Protein AF-A0A7Y4WU02-F1 (afdb_monomer_lite)

Radius of gyration: 17.89 Å; chains: 1; bounding box: 68×34×38 Å

Foldseek 3Di:
DDDDDPDPPPPPPDDLVVLQVCLVVFAWDKAWDDLVQWDQDPVLKTKHAQQDPCLQQQCQRNVADAQQKDKLNGGAGEDPDPVPADASYWYRDRRMIIHAHNVSDRPNPPPIIIIGTGGPVSSVRSVCRPPPVVVVVD

Secondary structure (DSSP, 8-state):
-PPPPPP--------HHHHHHHHHHSPPEEEEE-GGGEEE-TTS-EEEE-SSHHHHHHHHHH---TT-EEETTEEPEEPSSGGG--TTEEEEETTEEEE--TT---TTTS---EEEEE-HHHHHHHHHTTTSTTTTT-

Sequence (138 aa):
MNPPSPALVGAVHVDEDWLRAVAAATSLVPMRILPGRLQRAPDGAQDLFFASDTGRIVSYLFRPPDGAVLEDGRPLTRAFHIDEVHAGCYMVCRDQVRFRPSDDSDPRDSGREYVVLVPPCVRDAEAHSIADIRRLQL

Structure (mmCIF, N/CA/C/O backbone):
data_AF-A0A7Y4WU02-F1
#
_entry.id   AF-A0A7Y4WU02-F1
#
loop_
_atom_site.group_PDB
_atom_site.id
_atom_site.type_symbol
_atom_site.label_atom_id
_atom_site.label_alt_id
_atom_site.label_comp_id
_atom_site.label_asym_id
_atom_site.label_entity_id
_atom_site.label_seq_id
_atom_site.pdbx_PDB_ins_code
_atom_site.Cartn_x
_atom_site.Cartn_y
_atom_site.Cartn_z
_atom_site.occupancy
_atom_site.B_iso_or_equiv
_atom_site.auth_seq_id
_atom_site.auth_comp_id
_atom_site.auth_asym_id
_atom_site.auth_atom_id
_atom_site.pdbx_PDB_model_num
ATOM 1 N N . MET A 1 1 ? 50.800 22.113 2.857 1.00 55.25 1 MET A N 1
ATOM 2 C CA . MET A 1 1 ? 49.970 20.996 3.353 1.00 55.25 1 MET A CA 1
ATOM 3 C C . MET A 1 1 ? 48.642 21.105 2.614 1.00 55.25 1 MET A C 1
ATOM 5 O O . MET A 1 1 ? 47.914 22.049 2.878 1.00 55.25 1 MET A O 1
ATOM 9 N N . ASN A 1 2 ? 48.410 20.283 1.585 1.00 48.16 2 ASN A N 1
ATOM 10 C CA . ASN A 1 2 ? 47.160 20.320 0.812 1.00 48.16 2 ASN A CA 1
ATOM 11 C C . ASN A 1 2 ? 46.085 19.510 1.551 1.00 48.16 2 ASN A C 1
ATOM 13 O O . ASN A 1 2 ? 46.417 18.432 2.051 1.00 48.16 2 ASN A O 1
ATOM 17 N N . PRO A 1 3 ? 44.830 19.986 1.636 1.00 54.50 3 PRO A N 1
ATOM 18 C CA . PRO A 1 3 ? 43.750 19.193 2.206 1.00 54.50 3 PRO A CA 1
ATOM 19 C C . PRO A 1 3 ? 43.451 17.971 1.315 1.00 54.50 3 PRO A C 1
ATOM 21 O O . PRO A 1 3 ? 43.595 18.059 0.090 1.00 54.50 3 PRO A O 1
ATOM 24 N N . PRO A 1 4 ? 43.045 16.827 1.896 1.00 54.72 4 PRO A N 1
ATOM 25 C CA . PRO A 1 4 ? 42.622 15.669 1.120 1.00 54.72 4 PRO A CA 1
ATOM 26 C C . PRO A 1 4 ? 41.357 16.006 0.319 1.00 54.72 4 PRO A C 1
ATOM 28 O O . PRO A 1 4 ? 40.411 16.594 0.845 1.00 54.72 4 PRO A O 1
ATOM 31 N N . SER A 1 5 ? 41.355 15.636 -0.964 1.00 59.38 5 SER A N 1
ATOM 32 C CA . SER A 1 5 ? 40.168 15.720 -1.822 1.00 59.38 5 SER A CA 1
ATOM 33 C C . SER A 1 5 ? 39.040 14.854 -1.247 1.00 59.38 5 SER A C 1
ATOM 35 O O . SER A 1 5 ? 39.318 13.731 -0.815 1.00 59.38 5 SER A O 1
ATOM 37 N N . PRO A 1 6 ? 37.781 15.328 -1.243 1.00 54.47 6 PRO A N 1
ATOM 38 C CA . PRO A 1 6 ? 36.652 14.509 -0.828 1.00 54.47 6 PRO A CA 1
ATOM 39 C C . PRO A 1 6 ? 36.539 13.312 -1.775 1.00 54.47 6 PRO A C 1
ATOM 41 O O . PRO A 1 6 ? 36.493 13.473 -2.996 1.00 54.47 6 PRO A O 1
ATOM 44 N N . ALA A 1 7 ? 36.549 12.109 -1.203 1.00 52.94 7 ALA A N 1
ATOM 45 C CA . ALA A 1 7 ? 36.356 10.873 -1.941 1.00 52.94 7 ALA A CA 1
ATOM 46 C C . ALA A 1 7 ? 35.063 10.965 -2.765 1.00 52.94 7 ALA A C 1
ATOM 48 O O . ALA A 1 7 ? 34.012 11.333 -2.236 1.00 52.94 7 ALA A O 1
ATOM 49 N N . LEU A 1 8 ? 35.158 10.638 -4.057 1.00 49.06 8 LEU A N 1
ATOM 50 C CA . LEU A 1 8 ? 34.001 10.442 -4.922 1.00 49.06 8 LEU A CA 1
ATOM 51 C C . LEU A 1 8 ? 33.059 9.446 -4.236 1.00 49.06 8 LEU A C 1
ATOM 53 O O . LEU A 1 8 ? 33.382 8.264 -4.112 1.00 49.06 8 LEU A O 1
ATOM 57 N N . VAL A 1 9 ? 31.885 9.915 -3.821 1.00 49.25 9 VAL A N 1
ATOM 58 C CA . VAL A 1 9 ? 30.742 9.041 -3.571 1.00 49.25 9 VAL A CA 1
ATOM 59 C C . VAL A 1 9 ? 30.385 8.451 -4.931 1.00 49.25 9 VAL A C 1
ATOM 61 O O . VAL A 1 9 ? 29.784 9.120 -5.770 1.00 49.25 9 VAL A O 1
ATOM 64 N N . GLY A 1 10 ? 30.865 7.236 -5.198 1.00 47.47 10 GLY A N 1
ATOM 65 C CA . GLY A 1 10 ? 30.549 6.516 -6.423 1.00 47.47 10 GLY A CA 1
ATOM 66 C C . GLY A 1 10 ? 29.039 6.357 -6.520 1.00 47.47 10 GLY A C 1
ATOM 67 O O . GLY A 1 10 ? 28.419 5.802 -5.614 1.00 47.47 10 GLY A O 1
ATOM 68 N N . ALA A 1 11 ? 28.443 6.876 -7.592 1.00 53.88 11 ALA A N 1
ATOM 69 C CA . ALA A 1 11 ? 27.043 6.635 -7.887 1.00 53.88 11 ALA A CA 1
ATOM 70 C C . ALA A 1 11 ? 26.847 5.119 -8.017 1.00 53.88 11 ALA A C 1
ATOM 72 O O . ALA A 1 11 ? 27.364 4.496 -8.945 1.00 53.88 11 ALA A O 1
ATOM 73 N N . VAL A 1 12 ? 26.149 4.518 -7.054 1.00 55.91 12 VAL A N 1
ATOM 74 C CA . VAL A 1 12 ? 25.741 3.119 -7.141 1.00 55.91 12 VAL A CA 1
ATOM 75 C C . VAL A 1 12 ? 24.697 3.055 -8.249 1.00 55.91 12 VAL A C 1
ATOM 77 O O . VAL A 1 12 ? 23.565 3.501 -8.074 1.00 55.91 12 VAL A O 1
ATOM 80 N N . HIS A 1 13 ? 25.102 2.563 -9.417 1.00 58.00 13 HIS A N 1
ATOM 81 C CA . HIS A 1 13 ? 24.171 2.259 -10.490 1.00 58.00 13 HIS A CA 1
ATOM 82 C C . HIS A 1 13 ? 23.413 0.999 -10.086 1.00 58.00 13 HIS A C 1
ATOM 84 O O . HIS A 1 13 ? 23.961 -0.102 -10.112 1.00 58.00 13 HIS A O 1
ATOM 90 N N . VAL A 1 14 ? 22.183 1.182 -9.619 1.00 64.06 14 VAL A N 1
ATOM 91 C CA . VAL A 1 14 ? 21.308 0.064 -9.294 1.00 64.06 14 VAL A CA 1
ATOM 92 C C . VAL A 1 14 ? 20.581 -0.333 -10.571 1.00 64.06 14 VAL A C 1
ATOM 94 O O . VAL A 1 14 ? 19.815 0.457 -11.117 1.00 64.06 14 VAL A O 1
ATOM 97 N N . ASP A 1 15 ? 20.853 -1.544 -11.042 1.00 76.00 15 ASP A N 1
ATOM 98 C CA . ASP A 1 15 ? 20.149 -2.149 -12.167 1.00 76.00 15 ASP A CA 1
ATOM 99 C C . ASP A 1 15 ? 18.676 -2.399 -11.787 1.00 76.00 15 ASP A C 1
ATOM 101 O O . ASP A 1 15 ? 18.378 -3.035 -10.767 1.00 76.00 15 ASP A O 1
ATOM 105 N N . GLU A 1 16 ? 17.747 -1.880 -12.594 1.00 69.56 16 GLU A N 1
ATOM 106 C CA . GLU A 1 16 ? 16.309 -2.065 -12.389 1.00 69.56 16 GLU A CA 1
ATOM 107 C C . GLU A 1 16 ? 15.895 -3.539 -12.467 1.00 69.56 16 GLU A C 1
ATOM 109 O O . GLU A 1 16 ? 14.983 -3.951 -11.747 1.00 69.56 16 GLU A O 1
ATOM 114 N N . ASP A 1 17 ? 16.557 -4.348 -13.296 1.00 73.62 17 ASP A N 1
ATOM 115 C CA . ASP A 1 17 ? 16.206 -5.759 -13.462 1.00 73.62 17 ASP A CA 1
ATOM 116 C C . ASP A 1 17 ? 16.591 -6.570 -12.224 1.00 73.62 17 ASP A C 1
ATOM 118 O O . ASP A 1 17 ? 15.824 -7.419 -11.757 1.00 73.62 17 ASP A O 1
ATOM 122 N N . TRP A 1 18 ? 17.733 -6.243 -11.615 1.00 74.12 18 TRP A N 1
ATOM 123 C CA . TRP A 1 18 ? 18.118 -6.808 -10.327 1.00 74.12 18 TRP A CA 1
ATOM 124 C C . TRP A 1 18 ? 17.123 -6.418 -9.228 1.00 74.12 18 TRP A C 1
ATOM 126 O O . TRP A 1 18 ? 16.682 -7.282 -8.470 1.00 74.12 18 TRP A O 1
ATOM 136 N N . LEU A 1 19 ? 16.696 -5.151 -9.172 1.00 68.00 19 LEU A N 1
ATOM 137 C CA . LEU A 1 19 ? 15.685 -4.709 -8.205 1.00 68.00 19 LEU A CA 1
ATOM 138 C C . LEU A 1 19 ? 14.354 -5.435 -8.381 1.00 68.00 19 LEU A C 1
ATOM 140 O O . LEU A 1 19 ? 13.749 -5.832 -7.388 1.00 68.00 19 LEU A O 1
ATOM 144 N N . ARG A 1 20 ? 13.910 -5.655 -9.622 1.00 68.31 20 ARG A N 1
ATOM 145 C CA . ARG A 1 20 ? 12.697 -6.435 -9.902 1.00 68.31 20 ARG A CA 1
ATOM 146 C C . ARG A 1 20 ? 12.843 -7.887 -9.461 1.00 68.31 20 ARG A C 1
ATOM 148 O O . ARG A 1 20 ? 11.906 -8.431 -8.884 1.00 68.31 20 ARG A O 1
ATOM 155 N N . ALA A 1 21 ? 14.003 -8.506 -9.681 1.00 74.62 21 ALA A N 1
ATOM 156 C CA . ALA A 1 21 ? 14.268 -9.870 -9.228 1.00 74.62 21 ALA A CA 1
ATOM 157 C C . ALA A 1 21 ? 14.257 -9.974 -7.694 1.00 74.62 21 ALA A C 1
ATOM 159 O O . ALA A 1 21 ? 13.635 -10.879 -7.137 1.00 74.62 21 ALA A O 1
ATOM 160 N N . VAL A 1 22 ? 14.877 -9.013 -7.002 1.00 73.19 22 VAL A N 1
ATOM 161 C CA . VAL A 1 22 ? 14.825 -8.915 -5.537 1.00 73.19 22 VAL A CA 1
ATOM 162 C C . VAL A 1 22 ? 13.389 -8.681 -5.071 1.00 73.19 22 VAL A C 1
ATOM 164 O O . VAL A 1 22 ? 12.949 -9.328 -4.122 1.00 73.19 22 VAL A O 1
ATOM 167 N N . ALA A 1 23 ? 12.630 -7.821 -5.752 1.00 70.75 23 ALA A N 1
ATOM 168 C CA . ALA A 1 23 ? 11.230 -7.561 -5.437 1.00 70.75 23 ALA A CA 1
ATOM 169 C C . ALA A 1 23 ? 10.350 -8.800 -5.578 1.00 70.75 23 ALA A C 1
ATOM 171 O O . ALA A 1 23 ? 9.567 -9.090 -4.677 1.00 70.75 23 ALA A O 1
ATOM 172 N N . ALA A 1 24 ? 10.542 -9.572 -6.644 1.00 75.62 24 ALA A N 1
ATOM 173 C CA . ALA A 1 24 ? 9.844 -10.832 -6.857 1.00 75.62 24 ALA A CA 1
ATOM 174 C C . ALA A 1 24 ? 10.225 -11.909 -5.824 1.00 75.62 24 ALA A C 1
ATOM 176 O O . ALA A 1 24 ? 9.391 -12.735 -5.463 1.00 75.62 24 ALA A O 1
ATOM 177 N N . ALA A 1 25 ? 11.469 -11.905 -5.336 1.00 81.44 25 ALA A N 1
ATOM 178 C CA . ALA A 1 25 ? 11.955 -12.865 -4.343 1.00 81.44 25 ALA A CA 1
ATOM 179 C C . ALA A 1 25 ? 11.648 -12.460 -2.889 1.00 81.44 25 ALA A C 1
ATOM 181 O O . ALA A 1 25 ? 11.749 -13.281 -1.975 1.00 81.44 25 ALA A O 1
ATOM 182 N N . THR A 1 26 ? 11.298 -11.196 -2.650 1.00 84.00 26 THR A N 1
ATOM 183 C CA . THR A 1 26 ? 11.057 -10.683 -1.302 1.00 84.00 26 THR A CA 1
ATOM 184 C C . THR A 1 26 ? 9.673 -11.095 -0.824 1.00 84.00 26 THR A C 1
ATOM 186 O O . THR A 1 26 ? 8.658 -10.742 -1.417 1.00 84.00 26 THR A O 1
ATOM 189 N N . SER A 1 27 ? 9.621 -11.803 0.306 1.00 89.00 27 SER A N 1
ATOM 190 C CA . SER A 1 27 ? 8.353 -12.077 0.982 1.00 89.00 27 SER A CA 1
ATOM 191 C C . SER A 1 27 ? 7.726 -10.770 1.454 1.00 89.00 27 SER A C 1
ATOM 193 O O . SER A 1 27 ? 8.337 -10.033 2.228 1.00 89.00 27 SER A O 1
ATOM 195 N N . LEU A 1 28 ? 6.508 -10.488 1.002 1.00 91.00 28 LEU A N 1
ATOM 196 C CA . LEU A 1 28 ? 5.752 -9.332 1.464 1.00 91.00 28 LEU A CA 1
ATOM 197 C C . LEU A 1 28 ? 5.001 -9.672 2.748 1.00 91.00 28 LEU A C 1
ATOM 199 O O . LEU A 1 28 ? 4.487 -10.777 2.918 1.00 91.00 28 LEU A O 1
ATOM 203 N N . VAL A 1 29 ? 4.928 -8.700 3.649 1.00 94.12 29 VAL A N 1
ATOM 204 C CA . VAL A 1 29 ? 4.198 -8.800 4.910 1.00 94.12 29 VAL A CA 1
ATOM 205 C C . VAL A 1 29 ? 3.089 -7.752 4.956 1.00 94.12 29 VAL A C 1
ATOM 207 O O . VAL A 1 29 ? 3.247 -6.665 4.393 1.00 94.12 29 VAL A O 1
ATOM 210 N N . PRO A 1 30 ? 1.965 -8.047 5.628 1.00 95.62 30 PRO A N 1
ATOM 211 C CA . PRO A 1 30 ? 0.901 -7.074 5.789 1.00 95.62 30 PRO A CA 1
ATOM 212 C C . PRO A 1 30 ? 1.354 -5.930 6.700 1.00 95.62 30 PRO A C 1
ATOM 214 O O . PRO A 1 30 ? 1.835 -6.149 7.815 1.00 95.62 30 PRO A O 1
ATOM 217 N N . MET A 1 31 ? 1.154 -4.699 6.237 1.00 95.00 31 MET A N 1
ATOM 218 C CA . MET A 1 31 ? 1.215 -3.491 7.048 1.00 95.00 31 MET A CA 1
ATOM 219 C C . MET A 1 31 ? -0.164 -2.838 7.061 1.00 95.00 31 MET A C 1
ATOM 221 O O . MET A 1 31 ? -0.664 -2.381 6.032 1.00 95.00 31 MET A O 1
ATOM 225 N N . ARG A 1 32 ? -0.783 -2.787 8.241 1.00 95.19 32 ARG A N 1
ATOM 226 C CA . ARG A 1 32 ? -2.084 -2.143 8.417 1.00 95.19 32 ARG A CA 1
ATOM 227 C C . ARG A 1 32 ? -1.972 -0.639 8.184 1.00 95.19 32 ARG A C 1
ATOM 229 O O . ARG A 1 32 ? -1.111 0.030 8.757 1.00 95.19 32 ARG A O 1
ATOM 236 N N . ILE A 1 33 ? -2.890 -0.106 7.389 1.00 93.50 33 ILE A N 1
ATOM 237 C CA . ILE A 1 33 ? -3.024 1.321 7.138 1.00 93.50 33 ILE A CA 1
ATOM 238 C C . ILE A 1 33 ? -3.957 1.893 8.199 1.00 93.50 33 ILE A C 1
ATOM 240 O O . ILE A 1 33 ? -5.142 1.569 8.263 1.00 93.50 33 ILE A O 1
ATOM 244 N N . LEU A 1 34 ? -3.415 2.730 9.079 1.00 91.25 34 LEU A N 1
ATOM 245 C CA . LEU A 1 34 ? -4.227 3.386 10.098 1.00 91.25 34 LEU A CA 1
ATOM 246 C C . LEU A 1 34 ? -5.068 4.499 9.451 1.00 91.25 34 LEU A C 1
ATOM 248 O O . LEU A 1 34 ? -4.505 5.283 8.688 1.00 91.25 34 LEU A O 1
ATOM 252 N N . PRO A 1 35 ? -6.360 4.653 9.803 1.00 88.12 35 PRO A N 1
ATOM 253 C CA . PRO A 1 35 ? -7.212 5.716 9.260 1.00 88.12 35 PRO A CA 1
ATOM 254 C C . PRO A 1 35 ? -6.605 7.122 9.339 1.00 88.12 35 PRO A C 1
ATOM 256 O O . PRO A 1 35 ? -6.707 7.899 8.397 1.00 88.12 35 PRO A O 1
ATOM 259 N N . GLY A 1 36 ? -5.900 7.437 10.431 1.00 88.81 36 GLY A N 1
ATOM 260 C CA . GLY A 1 36 ? -5.224 8.728 10.612 1.00 88.81 36 GLY A CA 1
ATOM 261 C C . GLY A 1 36 ? -4.013 8.964 9.698 1.00 88.81 36 GLY A C 1
ATOM 262 O O . GLY A 1 36 ? -3.494 10.075 9.668 1.00 88.81 36 GLY A O 1
ATOM 263 N N . ARG A 1 37 ? -3.547 7.944 8.966 1.00 89.75 37 ARG A N 1
ATOM 264 C CA . ARG A 1 37 ? -2.484 8.066 7.956 1.00 89.75 37 ARG A CA 1
ATOM 265 C C . ARG A 1 37 ? -3.015 8.370 6.557 1.00 89.75 37 ARG A C 1
ATOM 267 O O . ARG A 1 37 ? -2.210 8.664 5.677 1.00 89.75 37 ARG A O 1
ATOM 274 N N . LEU A 1 38 ? -4.326 8.269 6.352 1.00 93.31 38 LEU A N 1
ATOM 275 C CA . LEU A 1 38 ? -4.958 8.500 5.061 1.00 93.31 38 LEU A CA 1
ATOM 276 C C . LEU A 1 38 ? -5.263 9.981 4.876 1.00 93.31 38 LEU A C 1
ATOM 278 O O . LEU A 1 38 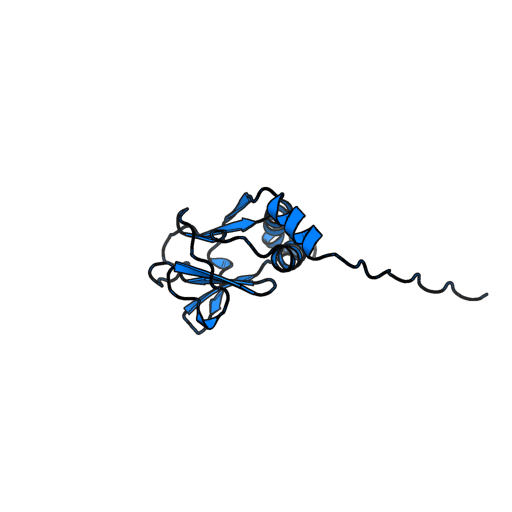? -5.855 10.628 5.745 1.00 93.31 38 LEU A O 1
ATOM 282 N N . GLN A 1 39 ? -4.877 10.504 3.719 1.00 93.81 39 GLN A N 1
ATOM 283 C CA . GLN A 1 39 ? -5.259 11.834 3.269 1.00 93.81 39 GLN A CA 1
ATOM 284 C C . GLN A 1 39 ? -6.262 11.705 2.132 1.00 93.81 39 GLN A C 1
ATOM 286 O O . GLN A 1 39 ? -6.027 10.990 1.163 1.00 93.81 39 GLN A O 1
ATOM 291 N N . ARG A 1 40 ? -7.387 12.410 2.239 1.00 93.38 40 ARG A N 1
ATOM 292 C CA . ARG A 1 40 ? -8.393 12.418 1.180 1.00 93.38 40 ARG A CA 1
ATOM 293 C C . ARG A 1 40 ? -7.955 13.364 0.065 1.00 93.38 40 ARG A C 1
ATOM 295 O O . ARG A 1 40 ? -7.779 14.558 0.305 1.00 93.38 40 ARG A O 1
ATOM 302 N N . ALA A 1 41 ? -7.798 12.830 -1.137 1.00 92.06 41 ALA A N 1
ATOM 303 C CA . ALA A 1 41 ? -7.524 13.595 -2.342 1.00 92.06 41 ALA A CA 1
ATOM 304 C C . ALA A 1 41 ? -8.789 14.342 -2.826 1.00 92.06 41 ALA A C 1
ATOM 306 O O . ALA A 1 41 ? -9.907 13.959 -2.462 1.00 92.06 41 ALA A O 1
ATOM 307 N N . PRO A 1 42 ? -8.654 15.399 -3.654 1.00 90.94 42 PRO A N 1
ATOM 308 C CA . PRO A 1 42 ? -9.799 16.173 -4.150 1.00 90.94 42 PRO A CA 1
ATOM 309 C C . PRO A 1 42 ? -10.811 15.361 -4.967 1.00 90.94 42 PRO A C 1
ATOM 311 O O . PRO A 1 42 ? -11.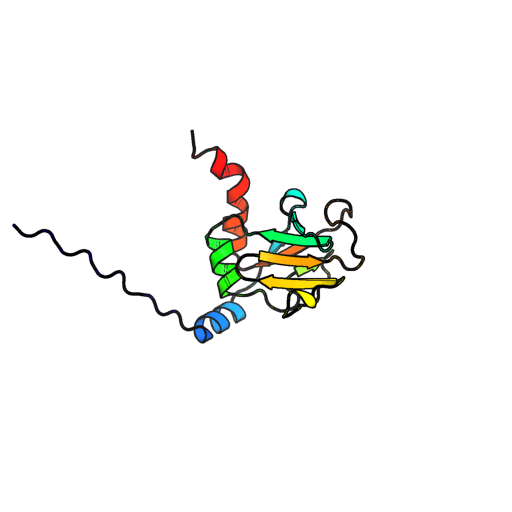991 15.695 -4.989 1.00 90.94 42 PRO A O 1
ATOM 314 N N . ASP A 1 43 ? -10.356 14.296 -5.624 1.00 89.75 43 ASP A N 1
ATOM 315 C CA . ASP A 1 43 ? -11.198 13.359 -6.367 1.00 89.75 43 ASP A CA 1
ATOM 316 C C . ASP A 1 43 ? -11.932 12.366 -5.445 1.00 89.75 43 ASP A C 1
ATOM 318 O O . ASP A 1 43 ? -12.824 11.664 -5.899 1.00 89.75 43 ASP A O 1
ATOM 322 N N . GLY A 1 44 ? -11.627 12.318 -4.146 1.00 90.12 44 GLY A N 1
ATOM 323 C CA . GLY A 1 44 ? -12.195 11.362 -3.193 1.00 90.12 44 GLY A CA 1
ATOM 324 C C . GLY A 1 44 ? -11.357 10.098 -2.996 1.00 90.12 44 GLY A C 1
ATOM 325 O O . GLY A 1 44 ? -11.654 9.325 -2.082 1.00 90.12 44 GLY A O 1
ATOM 326 N N . ALA A 1 45 ? -10.285 9.920 -3.776 1.00 94.69 45 ALA A N 1
ATOM 327 C CA . ALA A 1 45 ? -9.298 8.882 -3.525 1.00 94.69 45 ALA A CA 1
ATOM 328 C C . ALA A 1 45 ? -8.542 9.133 -2.212 1.00 94.69 45 ALA A C 1
ATOM 330 O O . ALA A 1 45 ? -8.643 10.186 -1.578 1.00 94.69 45 ALA A O 1
ATOM 331 N N . GLN A 1 46 ? -7.804 8.121 -1.782 1.00 96.00 46 GLN A N 1
ATOM 332 C CA . GLN A 1 46 ? -7.187 8.055 -0.469 1.00 96.00 46 GLN A CA 1
ATOM 333 C C . GLN A 1 46 ? -5.699 7.835 -0.649 1.00 96.00 46 GLN A C 1
ATOM 335 O O . GLN A 1 46 ? -5.271 6.856 -1.260 1.00 96.00 46 GLN A O 1
ATOM 340 N N . ASP A 1 47 ? -4.930 8.770 -0.116 1.00 95.00 47 ASP A N 1
ATOM 341 C CA . ASP A 1 47 ? -3.489 8.822 -0.247 1.00 95.00 47 ASP A CA 1
ATOM 342 C C . ASP A 1 47 ? -2.835 8.343 1.044 1.00 95.00 47 ASP A C 1
ATOM 344 O O . ASP A 1 47 ? -3.050 8.893 2.128 1.00 95.00 47 ASP A O 1
ATOM 348 N N . LEU A 1 48 ? -2.007 7.313 0.910 1.00 93.81 48 LEU A N 1
ATOM 349 C CA . LEU A 1 48 ? -1.073 6.858 1.923 1.00 93.81 48 LEU A CA 1
ATOM 350 C C . LEU A 1 48 ? 0.333 7.297 1.523 1.00 93.81 48 LEU A C 1
ATOM 352 O O . LEU A 1 48 ? 0.846 6.891 0.480 1.00 93.81 48 LEU A O 1
ATOM 356 N N . PHE A 1 49 ? 0.979 8.041 2.414 1.00 91.56 49 PHE A N 1
ATOM 357 C CA . PHE A 1 49 ? 2.400 8.357 2.324 1.00 91.56 49 PHE A CA 1
ATOM 358 C C . PHE A 1 49 ? 3.180 7.529 3.341 1.00 91.56 49 PHE A C 1
ATOM 360 O O . PHE A 1 49 ? 2.791 7.438 4.515 1.00 91.56 49 PHE A O 1
ATOM 367 N N . PHE A 1 50 ? 4.296 6.947 2.907 1.00 89.50 50 PHE A N 1
ATOM 368 C CA . PHE A 1 50 ? 5.253 6.329 3.822 1.00 89.50 50 PHE A CA 1
ATOM 369 C C . PHE A 1 50 ? 5.934 7.412 4.666 1.00 89.50 50 PHE A C 1
ATOM 371 O O . PHE A 1 50 ? 6.319 8.475 4.166 1.00 89.50 50 PHE A O 1
ATOM 378 N N . ALA A 1 51 ? 6.023 7.167 5.971 1.00 87.62 51 ALA A N 1
ATOM 379 C CA . ALA A 1 51 ? 6.515 8.148 6.928 1.00 87.62 51 ALA A CA 1
ATOM 380 C C . ALA A 1 51 ? 8.038 8.069 7.104 1.00 87.62 51 ALA A C 1
ATOM 382 O O . ALA A 1 51 ? 8.665 9.070 7.442 1.00 87.62 51 ALA A O 1
ATOM 383 N N . SER A 1 52 ? 8.632 6.903 6.847 1.00 89.19 52 SER A N 1
ATOM 384 C CA . SER A 1 52 ? 10.074 6.669 6.880 1.00 89.19 52 SER A CA 1
ATOM 385 C C . SER A 1 52 ? 10.705 6.820 5.493 1.00 89.19 52 SER A C 1
ATOM 387 O O . SER A 1 52 ? 10.105 6.443 4.484 1.00 89.19 52 SER A O 1
ATOM 389 N N . ASP A 1 53 ? 11.954 7.292 5.431 1.00 88.44 53 ASP A N 1
ATOM 390 C CA . ASP A 1 53 ? 12.718 7.332 4.174 1.00 88.44 53 ASP A CA 1
ATOM 391 C C . ASP A 1 53 ? 12.887 5.932 3.573 1.00 88.44 53 ASP A C 1
ATOM 393 O O . ASP A 1 53 ? 12.773 5.765 2.360 1.00 88.44 53 ASP A O 1
ATOM 397 N N . THR A 1 54 ? 13.059 4.906 4.415 1.00 88.12 54 THR A N 1
ATOM 398 C CA . THR A 1 54 ? 13.058 3.500 3.990 1.00 88.12 54 THR A CA 1
ATOM 399 C C . THR A 1 54 ? 11.768 3.149 3.258 1.00 88.12 54 THR A C 1
ATOM 401 O O . THR A 1 54 ? 11.827 2.616 2.154 1.00 88.12 54 THR A O 1
ATOM 404 N N . GLY A 1 55 ? 10.603 3.466 3.829 1.00 88.88 55 GLY A N 1
ATOM 405 C CA . GLY A 1 55 ? 9.316 3.199 3.193 1.00 88.88 55 GLY A CA 1
ATOM 406 C C . GLY A 1 55 ? 9.154 3.942 1.870 1.00 88.88 55 GLY A C 1
ATOM 407 O O . GLY A 1 55 ? 8.731 3.341 0.885 1.00 88.88 55 GLY A O 1
ATOM 408 N N . ARG A 1 56 ? 9.574 5.210 1.807 1.00 89.25 56 ARG A N 1
ATOM 409 C CA . ARG A 1 56 ? 9.518 6.016 0.578 1.00 89.25 56 ARG A CA 1
ATOM 410 C C . ARG A 1 56 ? 10.413 5.455 -0.526 1.00 89.25 56 ARG A C 1
ATOM 412 O O . ARG A 1 56 ? 9.945 5.235 -1.642 1.00 89.25 56 ARG A O 1
ATOM 419 N N . ILE A 1 57 ? 11.680 5.177 -0.210 1.00 86.56 57 ILE A N 1
ATOM 420 C CA . ILE A 1 57 ? 12.672 4.641 -1.153 1.00 86.56 57 ILE A CA 1
ATOM 421 C C . ILE A 1 57 ? 12.264 3.244 -1.615 1.00 86.56 57 ILE A C 1
ATOM 423 O O . ILE A 1 57 ? 12.238 2.966 -2.812 1.00 86.56 57 ILE A O 1
ATOM 427 N N . VAL A 1 58 ? 11.918 2.357 -0.682 1.00 84.75 58 VAL A N 1
ATOM 428 C CA . VAL A 1 58 ? 11.572 0.976 -1.022 1.00 84.75 58 VAL A CA 1
ATOM 429 C C . VAL A 1 58 ? 10.259 0.927 -1.794 1.00 84.75 58 VAL A C 1
ATOM 431 O O . VAL A 1 58 ? 10.209 0.226 -2.793 1.00 84.75 58 VAL A O 1
ATOM 434 N N . SER A 1 59 ? 9.227 1.696 -1.429 1.00 81.38 59 SER A N 1
ATOM 435 C CA . SER A 1 59 ? 7.986 1.760 -2.220 1.00 81.38 59 SER A CA 1
ATOM 436 C C . SER A 1 59 ? 8.237 2.252 -3.646 1.00 81.38 59 SER A C 1
ATOM 438 O O . SER A 1 59 ? 7.700 1.677 -4.597 1.00 81.38 59 SER A O 1
ATOM 440 N N . TYR A 1 60 ? 9.089 3.272 -3.800 1.00 82.75 60 TYR A N 1
ATOM 441 C CA . TYR A 1 60 ? 9.485 3.798 -5.105 1.00 82.75 60 TYR A CA 1
ATOM 442 C C . TYR A 1 60 ? 10.166 2.728 -5.970 1.00 82.75 60 TYR A C 1
ATOM 444 O O . TYR A 1 60 ? 9.819 2.570 -7.143 1.00 82.75 60 TYR A O 1
ATOM 452 N N . LEU A 1 61 ? 11.115 1.983 -5.392 1.00 81.31 61 LEU A N 1
ATOM 453 C CA . LEU A 1 61 ? 11.916 0.990 -6.111 1.00 81.31 61 LEU A CA 1
ATOM 454 C C . LEU A 1 61 ? 11.167 -0.323 -6.354 1.00 81.31 61 LEU A C 1
ATOM 456 O O . LEU A 1 61 ? 11.233 -0.870 -7.450 1.00 81.31 61 LEU A O 1
ATOM 460 N N . PHE A 1 62 ? 10.461 -0.838 -5.346 1.00 75.81 62 PHE A N 1
ATOM 461 C CA . PHE A 1 62 ? 9.818 -2.149 -5.422 1.00 75.81 62 PHE A CA 1
ATOM 462 C C . PHE A 1 62 ? 8.511 -2.125 -6.192 1.00 75.81 62 PHE A C 1
ATOM 464 O O . PHE A 1 62 ? 8.180 -3.148 -6.775 1.00 75.81 62 PHE A O 1
ATOM 471 N N . ARG A 1 63 ? 7.782 -0.996 -6.175 1.00 77.56 63 ARG A N 1
ATOM 472 C CA . ARG A 1 63 ? 6.425 -0.849 -6.722 1.00 77.56 63 ARG A CA 1
ATOM 473 C C . ARG A 1 63 ? 5.528 -2.054 -6.387 1.00 77.56 63 ARG A C 1
ATOM 475 O O . ARG A 1 63 ? 5.529 -3.021 -7.147 1.00 77.56 63 ARG A O 1
ATOM 482 N N . PRO A 1 64 ? 4.713 -1.987 -5.320 1.00 75.69 64 PRO A N 1
ATOM 483 C CA . PRO A 1 64 ? 3.890 -3.103 -4.863 1.00 75.69 64 PRO A CA 1
ATOM 484 C C . PRO A 1 64 ? 3.224 -3.880 -6.017 1.00 75.69 64 PRO A C 1
ATOM 486 O O . PRO A 1 64 ? 2.676 -3.243 -6.928 1.00 75.69 64 PRO A O 1
ATOM 489 N N . PRO A 1 65 ? 3.297 -5.226 -6.013 1.00 81.38 65 PRO A N 1
ATOM 490 C CA . PRO A 1 65 ? 2.722 -6.055 -7.071 1.00 81.38 65 PRO A CA 1
ATOM 491 C C . PRO A 1 65 ? 1.204 -5.907 -7.106 1.00 81.38 65 PRO A C 1
ATOM 493 O O . PRO A 1 65 ? 0.617 -5.356 -6.177 1.00 81.38 65 PRO A O 1
ATOM 496 N N . ASP A 1 66 ? 0.567 -6.407 -8.158 1.00 85.50 66 ASP A N 1
ATOM 497 C CA . ASP A 1 66 ? -0.890 -6.390 -8.290 1.00 85.50 66 ASP A CA 1
ATOM 498 C C . ASP A 1 66 ? -1.554 -7.107 -7.101 1.00 85.50 66 ASP A C 1
ATOM 500 O O . ASP A 1 66 ? -1.11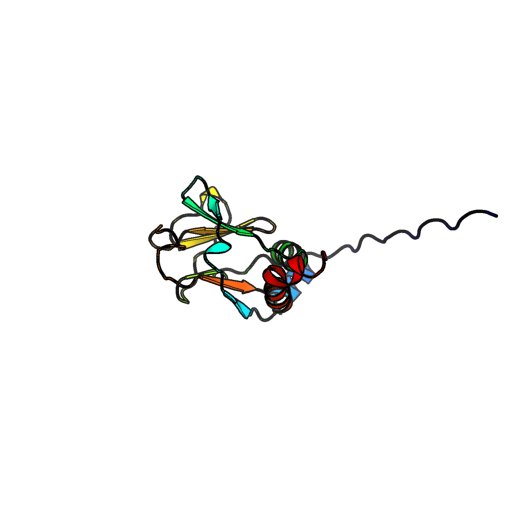1 -8.174 -6.674 1.00 85.50 66 ASP A O 1
ATOM 504 N N . GLY A 1 67 ? -2.597 -6.494 -6.536 1.00 88.25 67 GLY A N 1
ATOM 505 C CA . GLY A 1 67 ? -3.264 -6.987 -5.328 1.00 88.25 67 GLY A CA 1
ATOM 506 C C . GLY A 1 67 ? -2.511 -6.719 -4.021 1.00 88.25 67 GLY A C 1
ATOM 507 O O . GLY A 1 67 ? -2.863 -7.284 -2.989 1.00 88.25 67 GLY A O 1
ATOM 508 N N . ALA A 1 68 ? -1.487 -5.860 -4.026 1.00 92.00 68 ALA A N 1
ATOM 509 C CA . ALA A 1 68 ? -0.746 -5.524 -2.811 1.00 92.00 68 ALA A CA 1
ATOM 510 C C . ALA A 1 68 ? -1.496 -4.600 -1.846 1.00 92.00 68 ALA A C 1
ATOM 512 O O . ALA A 1 68 ? -1.062 -4.454 -0.707 1.00 92.00 68 ALA A O 1
ATOM 513 N N . VAL A 1 69 ? -2.592 -3.968 -2.263 1.00 95.56 69 VAL A N 1
ATOM 514 C CA . VAL A 1 69 ? -3.481 -3.239 -1.351 1.00 95.56 69 VAL A CA 1
ATOM 515 C C . VAL A 1 69 ? -4.715 -4.089 -1.117 1.00 95.56 69 VAL A C 1
ATOM 517 O O . VAL A 1 69 ? -5.334 -4.543 -2.076 1.00 95.56 69 VAL A O 1
ATOM 520 N N . LEU A 1 70 ? -5.056 -4.313 0.148 1.00 97.44 70 LEU A N 1
ATOM 521 C CA . LEU A 1 70 ? -6.197 -5.117 0.560 1.00 97.44 70 LEU A CA 1
ATOM 522 C C . LEU A 1 70 ? -7.229 -4.249 1.282 1.00 97.44 70 LEU A C 1
ATOM 524 O O . LEU A 1 70 ? -6.864 -3.402 2.098 1.00 97.44 70 LEU A O 1
ATOM 528 N N . GLU A 1 71 ? -8.500 -4.530 1.027 1.00 96.94 71 GLU A N 1
ATOM 529 C CA . GLU A 1 71 ? -9.673 -4.024 1.738 1.00 96.94 71 GLU A CA 1
ATOM 530 C C . GLU A 1 71 ? -10.396 -5.223 2.367 1.00 96.94 71 GLU A C 1
ATOM 532 O O . GLU A 1 71 ? -10.854 -6.115 1.653 1.00 96.94 71 GLU A O 1
ATOM 537 N N . ASP A 1 72 ? -10.434 -5.302 3.698 1.00 96.75 72 ASP A N 1
ATOM 538 C CA . ASP A 1 72 ? -10.951 -6.452 4.462 1.00 96.75 72 ASP A CA 1
ATOM 539 C C . ASP A 1 72 ? -10.388 -7.801 3.972 1.00 96.75 72 ASP A C 1
ATOM 541 O O . ASP A 1 72 ? -11.093 -8.799 3.800 1.00 96.75 72 ASP A O 1
ATOM 545 N N . GLY A 1 73 ? -9.084 -7.815 3.680 1.00 96.25 73 GLY A N 1
ATOM 546 C CA . GLY A 1 73 ? -8.373 -8.982 3.154 1.00 96.25 73 GLY A CA 1
ATOM 547 C C . GLY A 1 73 ? -8.623 -9.279 1.670 1.00 96.25 73 GLY A C 1
ATOM 548 O O . GLY A 1 73 ? -8.033 -10.219 1.140 1.00 96.25 73 GLY A O 1
ATOM 549 N N . ARG A 1 74 ? -9.454 -8.493 0.976 1.00 96.69 74 ARG A N 1
ATOM 550 C CA . ARG A 1 74 ? -9.700 -8.627 -0.466 1.00 96.69 74 ARG A CA 1
ATOM 551 C C . ARG A 1 74 ? -8.752 -7.728 -1.255 1.00 96.69 74 ARG A C 1
ATOM 553 O O . ARG A 1 74 ? -8.678 -6.540 -0.950 1.00 96.69 74 ARG A O 1
ATOM 560 N N . PRO A 1 75 ? -8.046 -8.246 -2.271 1.00 96.62 75 PRO A N 1
ATOM 561 C CA . PRO A 1 75 ? -7.137 -7.432 -3.062 1.00 96.62 75 PRO A CA 1
ATOM 562 C C . PRO A 1 75 ? -7.892 -6.405 -3.905 1.00 96.62 75 PRO A C 1
ATOM 564 O O . PRO A 1 75 ? -8.861 -6.735 -4.589 1.00 96.62 75 PRO A O 1
ATOM 567 N N . LEU A 1 76 ? -7.405 -5.167 -3.876 1.00 95.81 76 LEU A N 1
ATOM 568 C CA . LEU A 1 76 ? -7.781 -4.125 -4.820 1.00 95.81 76 LEU A CA 1
ATOM 569 C C . LEU A 1 76 ? -7.066 -4.347 -6.158 1.00 95.81 76 LEU A C 1
ATOM 571 O O . LEU A 1 76 ? -5.993 -4.953 -6.224 1.00 95.81 76 LEU A O 1
ATOM 575 N N . THR A 1 77 ? -7.652 -3.830 -7.233 1.00 95.50 77 THR A N 1
ATOM 576 C CA . THR A 1 77 ? -7.078 -3.926 -8.581 1.00 95.50 77 THR A CA 1
ATOM 577 C C . THR A 1 77 ? -6.045 -2.830 -8.791 1.00 95.50 77 THR A C 1
ATOM 579 O O . THR A 1 77 ? -6.252 -1.683 -8.397 1.00 95.50 77 THR A O 1
ATOM 582 N N . ARG A 1 78 ? -4.915 -3.155 -9.418 1.00 94.56 78 ARG A N 1
ATOM 583 C CA . ARG A 1 78 ? -3.908 -2.143 -9.722 1.00 94.56 78 ARG A CA 1
ATOM 584 C C . ARG A 1 78 ? -4.298 -1.338 -10.963 1.00 94.56 78 ARG A C 1
ATOM 586 O O . ARG A 1 78 ? -4.565 -1.906 -12.014 1.00 94.56 78 ARG A O 1
ATOM 593 N N . ALA A 1 79 ? -4.252 -0.021 -10.832 1.00 94.38 79 ALA A N 1
ATOM 594 C CA . ALA A 1 79 ? -4.286 0.961 -11.902 1.00 94.38 79 ALA A CA 1
ATOM 595 C C . ALA A 1 79 ? -2.853 1.376 -12.276 1.00 94.38 79 ALA A C 1
ATOM 597 O O . ALA A 1 79 ? -1.984 1.519 -11.403 1.00 94.38 79 ALA A O 1
ATOM 598 N N . PHE A 1 80 ? -2.600 1.584 -13.569 1.00 90.25 80 PHE A N 1
ATOM 599 C CA . PHE A 1 80 ? -1.288 2.023 -14.056 1.00 90.25 80 PHE A CA 1
ATOM 600 C C . PHE A 1 80 ? -1.203 3.545 -14.144 1.00 90.25 80 PHE A C 1
ATOM 602 O O . PHE A 1 80 ? -0.123 4.114 -13.957 1.00 90.25 80 PHE A O 1
ATOM 609 N N . HIS A 1 81 ? -2.345 4.199 -14.360 1.00 90.00 81 HIS A N 1
ATOM 610 C CA . HIS A 1 81 ? -2.466 5.649 -14.424 1.00 90.00 81 HIS A CA 1
ATOM 611 C C . HIS A 1 81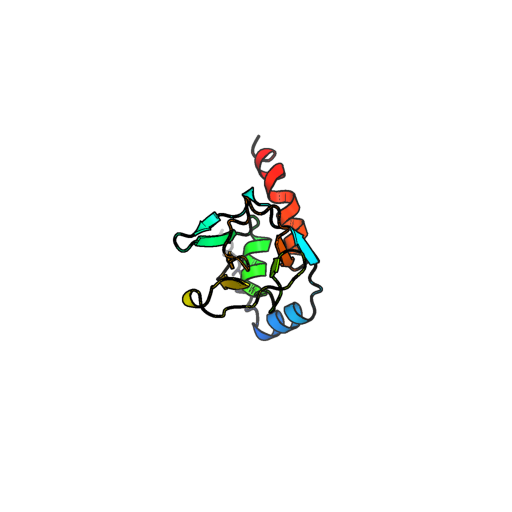 ? -3.368 6.200 -13.317 1.00 90.00 81 HIS A C 1
ATOM 613 O O . HIS A 1 81 ? -4.260 5.526 -12.810 1.00 90.00 81 HIS A O 1
ATOM 619 N N . ILE A 1 82 ? -3.134 7.457 -12.933 1.00 88.62 82 ILE A N 1
ATOM 620 C CA . ILE A 1 82 ? -3.900 8.117 -11.865 1.00 88.62 82 ILE A CA 1
ATOM 621 C C . ILE A 1 82 ? -5.375 8.294 -12.224 1.00 88.62 82 ILE A C 1
ATOM 623 O O . ILE A 1 82 ? -6.238 8.132 -11.366 1.00 88.62 82 ILE A O 1
ATOM 627 N N . ASP A 1 83 ? -5.657 8.519 -13.505 1.00 91.50 83 ASP A N 1
ATOM 628 C CA . ASP A 1 83 ? -7.013 8.694 -14.027 1.00 91.50 83 ASP A CA 1
ATOM 629 C C . ASP A 1 83 ? -7.801 7.370 -14.087 1.00 91.50 83 ASP A C 1
ATOM 631 O O . ASP A 1 83 ? -9.014 7.371 -14.276 1.00 91.50 83 ASP A O 1
ATOM 635 N N . GLU A 1 84 ? -7.126 6.232 -13.890 1.00 93.50 84 GLU A N 1
ATOM 636 C CA . GLU A 1 84 ? -7.731 4.896 -13.835 1.00 93.50 84 GLU A CA 1
ATOM 637 C C . GLU A 1 84 ? -8.099 4.480 -12.399 1.00 93.50 84 GLU A C 1
ATOM 639 O O . GLU A 1 84 ? -8.676 3.412 -12.186 1.00 93.50 84 GLU A O 1
ATOM 644 N N . VAL A 1 85 ? -7.788 5.304 -11.387 1.00 94.31 85 VAL A N 1
ATOM 645 C CA . VAL A 1 85 ? -8.129 5.004 -9.991 1.00 94.31 85 VAL A CA 1
ATOM 646 C C . VAL A 1 85 ? -9.621 5.251 -9.750 1.00 94.31 85 VAL A C 1
ATOM 648 O O . VAL A 1 85 ? -10.066 6.342 -9.379 1.00 94.31 85 VAL A O 1
ATOM 651 N N . HIS A 1 86 ? -10.411 4.199 -9.928 1.00 95.00 86 HIS A N 1
ATOM 652 C CA . HIS A 1 86 ? -11.828 4.140 -9.572 1.00 95.00 86 HIS A CA 1
ATOM 653 C C . HIS A 1 86 ? -12.070 3.240 -8.351 1.00 95.00 86 HIS A C 1
ATOM 655 O O . HIS A 1 86 ? -11.131 2.698 -7.771 1.00 95.00 86 HIS A O 1
ATOM 661 N N . ALA A 1 87 ? -13.332 3.092 -7.941 1.00 96.25 87 ALA A N 1
ATOM 662 C CA . ALA A 1 87 ? -13.716 2.232 -6.823 1.00 96.25 87 ALA A CA 1
ATOM 663 C C . ALA A 1 87 ? -13.120 0.822 -6.967 1.00 96.25 87 ALA A C 1
ATOM 665 O O . ALA A 1 87 ? -13.201 0.212 -8.038 1.00 96.25 87 ALA A O 1
ATOM 666 N N . GLY A 1 88 ? -12.488 0.333 -5.900 1.00 95.56 88 GLY A N 1
ATOM 667 C CA . GLY A 1 88 ? -11.827 -0.969 -5.872 1.00 95.56 88 GLY A CA 1
ATOM 668 C C . GLY A 1 88 ? -10.436 -1.001 -6.516 1.00 95.56 88 GLY A C 1
ATOM 669 O O . GLY A 1 88 ? -9.867 -2.087 -6.653 1.00 95.56 88 GLY A O 1
ATOM 670 N N . CYS A 1 89 ? -9.883 0.152 -6.905 1.00 96.38 89 CYS A N 1
ATOM 671 C CA . CYS A 1 89 ? -8.553 0.256 -7.498 1.00 96.38 89 CYS A CA 1
ATOM 672 C C . CYS A 1 89 ? -7.548 0.974 -6.598 1.00 96.38 89 CYS A C 1
ATOM 674 O O . CYS A 1 89 ? -7.893 1.797 -5.748 1.00 96.38 89 CYS A O 1
ATOM 676 N N . TYR A 1 90 ? -6.272 0.703 -6.847 1.00 96.06 90 TYR A N 1
ATOM 677 C CA . TYR A 1 90 ? -5.154 1.454 -6.298 1.00 96.06 90 TYR A CA 1
ATOM 678 C C . TYR A 1 90 ? -4.066 1.666 -7.344 1.00 96.06 90 TYR A C 1
ATOM 680 O O . TYR A 1 90 ? -3.909 0.878 -8.267 1.00 96.06 90 TYR A O 1
ATOM 688 N N . MET A 1 91 ? -3.255 2.694 -7.162 1.00 94.00 91 MET A N 1
ATOM 689 C CA . MET A 1 91 ? -2.015 2.900 -7.888 1.00 94.00 91 MET A CA 1
ATOM 690 C C . MET A 1 91 ? -0.883 3.178 -6.904 1.00 94.00 91 MET A C 1
ATOM 692 O O . MET A 1 91 ? -1.099 3.592 -5.762 1.00 94.00 91 MET A O 1
ATOM 696 N N . VAL A 1 92 ? 0.345 3.024 -7.384 1.00 90.75 92 VAL A N 1
ATOM 697 C CA . VAL A 1 92 ? 1.538 3.474 -6.667 1.00 90.75 92 VAL A CA 1
ATOM 698 C C . VAL A 1 92 ? 2.233 4.501 -7.542 1.00 90.75 92 VAL A C 1
ATOM 700 O O . VAL A 1 92 ? 2.620 4.194 -8.671 1.00 90.75 92 VAL A O 1
ATOM 703 N N . CYS A 1 93 ? 2.398 5.712 -7.021 1.00 87.12 93 CYS A N 1
ATOM 704 C CA . CYS A 1 93 ? 3.170 6.765 -7.661 1.00 87.12 93 CYS A CA 1
ATOM 705 C C . CYS A 1 93 ? 4.254 7.220 -6.696 1.00 87.12 93 CYS A C 1
ATOM 707 O O . CYS A 1 93 ? 3.962 7.746 -5.629 1.00 87.12 93 CYS A O 1
ATOM 709 N N . ARG A 1 94 ? 5.514 7.027 -7.081 1.00 85.56 94 ARG A N 1
ATOM 710 C CA . ARG A 1 94 ? 6.675 7.338 -6.245 1.00 85.56 94 ARG A CA 1
ATOM 711 C C . ARG A 1 94 ? 6.584 6.690 -4.851 1.00 85.56 94 ARG A C 1
ATOM 713 O O . ARG A 1 94 ? 6.640 5.470 -4.742 1.00 85.56 94 ARG A O 1
ATOM 720 N N . ASP A 1 95 ? 6.454 7.498 -3.810 1.00 85.50 95 ASP A N 1
ATOM 721 C CA . ASP A 1 95 ? 6.371 7.129 -2.399 1.00 85.50 95 ASP A CA 1
ATOM 722 C C . ASP A 1 95 ? 4.936 7.169 -1.844 1.00 85.50 95 ASP A C 1
ATOM 724 O O . ASP A 1 95 ? 4.723 7.156 -0.629 1.00 85.50 95 ASP A O 1
ATOM 728 N N . GLN A 1 96 ? 3.952 7.211 -2.737 1.00 90.06 96 GLN A N 1
ATOM 729 C CA . GLN A 1 96 ? 2.540 7.310 -2.417 1.00 90.06 96 GLN A CA 1
ATOM 730 C C . GLN A 1 96 ? 1.778 6.105 -2.964 1.00 90.06 96 GLN A C 1
ATOM 732 O O . GLN A 1 96 ? 1.925 5.719 -4.128 1.00 90.06 96 GLN A O 1
ATOM 737 N N . VAL A 1 97 ? 0.903 5.553 -2.128 1.00 93.75 97 VAL A N 1
ATOM 738 C CA . VAL A 1 97 ? -0.144 4.622 -2.549 1.00 93.75 97 VAL A CA 1
ATOM 739 C C . 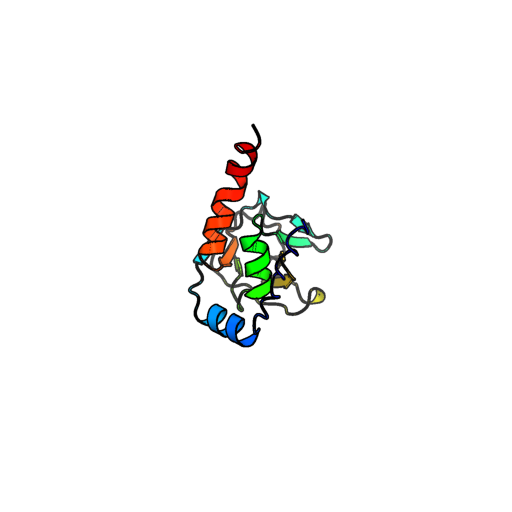VAL A 1 97 ? -1.452 5.393 -2.565 1.00 93.75 97 VAL A C 1
ATOM 741 O O . VAL A 1 97 ? -1.887 5.886 -1.527 1.00 93.75 97 VAL A O 1
ATOM 744 N N . ARG A 1 98 ? -2.073 5.503 -3.736 1.00 95.31 98 ARG A N 1
ATOM 745 C CA . ARG A 1 98 ? -3.398 6.105 -3.893 1.00 95.31 98 ARG A CA 1
ATOM 746 C C . ARG A 1 98 ? -4.403 5.002 -4.160 1.00 95.31 98 ARG A C 1
ATOM 748 O O . ARG A 1 98 ? -4.170 4.198 -5.053 1.00 95.31 98 ARG A O 1
ATOM 755 N N . PHE A 1 99 ? -5.515 4.960 -3.443 1.00 96.25 99 PHE A N 1
ATOM 756 C CA . PHE A 1 99 ? -6.555 3.958 -3.673 1.00 96.25 99 PHE A CA 1
ATOM 757 C C . PHE A 1 99 ? -7.955 4.512 -3.458 1.00 96.25 99 PHE A C 1
ATOM 759 O O . PHE A 1 99 ? -8.141 5.570 -2.859 1.00 96.25 99 PHE A O 1
ATOM 766 N N . ARG A 1 100 ? -8.948 3.774 -3.942 1.00 96.69 100 ARG A N 1
ATOM 767 C CA . ARG A 1 100 ? -10.358 4.023 -3.670 1.00 96.69 100 ARG A CA 1
ATOM 768 C C . ARG A 1 100 ? -11.019 2.751 -3.159 1.00 96.69 100 ARG A C 1
ATOM 770 O O . ARG A 1 100 ? -10.876 1.711 -3.806 1.00 96.69 100 ARG A O 1
ATOM 777 N N . PRO A 1 101 ? -11.763 2.825 -2.047 1.00 95.50 101 PRO A N 1
ATOM 778 C CA . PRO A 1 101 ? -12.534 1.687 -1.573 1.00 95.50 101 PRO A CA 1
ATOM 779 C C . PRO A 1 101 ? -13.538 1.181 -2.605 1.00 95.50 101 PRO A C 1
ATOM 781 O O . PRO A 1 101 ? -13.967 1.921 -3.491 1.00 95.50 101 PRO A O 1
ATOM 784 N N . SER A 1 102 ? -13.915 -0.088 -2.488 1.00 96.31 102 SER A N 1
ATOM 785 C CA . SER A 1 102 ? -14.786 -0.784 -3.445 1.00 96.31 102 SER A CA 1
ATOM 786 C C . SER A 1 102 ? -16.184 -0.169 -3.611 1.00 96.31 102 SER A C 1
ATOM 788 O O . SER A 1 102 ? -16.801 -0.317 -4.663 1.00 96.31 102 SER A O 1
ATOM 790 N N . ASP A 1 103 ? -16.659 0.560 -2.605 1.00 94.12 103 ASP A N 1
ATOM 791 C CA . ASP A 1 103 ? -17.948 1.261 -2.549 1.00 94.12 103 ASP A CA 1
ATOM 792 C C . ASP A 1 103 ? -17.795 2.798 -2.520 1.00 94.12 103 ASP A C 1
ATOM 794 O O . ASP A 1 103 ? -18.775 3.502 -2.285 1.00 94.12 103 ASP A O 1
ATOM 798 N N . ASP A 1 104 ? -16.572 3.311 -2.713 1.00 90.75 104 ASP A N 1
ATOM 799 C CA . ASP A 1 104 ? -16.205 4.737 -2.647 1.00 90.75 104 ASP A CA 1
ATOM 800 C C . ASP A 1 104 ? -16.500 5.430 -1.295 1.00 90.75 104 ASP A C 1
ATOM 802 O O . ASP A 1 104 ? -16.441 6.658 -1.187 1.00 90.75 104 ASP A O 1
ATOM 806 N N . SER A 1 105 ? -16.797 4.671 -0.229 1.00 91.38 105 SER A N 1
ATOM 807 C CA . SER A 1 105 ? -17.000 5.264 1.097 1.00 91.38 105 SER A CA 1
ATOM 808 C C . SER A 1 105 ? -15.676 5.689 1.738 1.00 91.38 105 SER A C 1
ATOM 810 O O . SER A 1 105 ? -14.605 5.196 1.390 1.00 91.38 105 SER A O 1
ATOM 812 N N . ASP A 1 106 ? -15.718 6.645 2.669 1.00 89.88 106 ASP A N 1
ATOM 813 C CA . ASP A 1 106 ? -14.505 7.141 3.324 1.00 89.88 106 ASP A CA 1
ATOM 814 C C . ASP A 1 106 ? -13.903 6.031 4.216 1.00 89.88 106 ASP A C 1
ATOM 816 O O . ASP A 1 106 ? -14.569 5.574 5.155 1.00 89.88 106 ASP A O 1
ATOM 820 N N . PRO A 1 107 ? -12.652 5.579 3.980 1.00 90.38 107 PRO A N 1
ATOM 821 C CA . PRO A 1 107 ? -12.015 4.539 4.788 1.00 90.38 107 PRO A CA 1
ATOM 822 C C . PRO A 1 107 ? -12.039 4.820 6.282 1.00 90.38 107 PRO A C 1
ATOM 824 O O . PRO A 1 107 ? -12.076 3.886 7.081 1.00 90.38 107 PRO A O 1
ATOM 827 N N . ARG A 1 108 ? -12.010 6.106 6.649 1.00 87.44 108 ARG A N 1
ATOM 828 C CA . ARG A 1 108 ? -11.915 6.563 8.035 1.00 87.44 108 ARG A CA 1
ATOM 829 C C . ARG A 1 108 ? -13.196 6.316 8.821 1.00 87.44 108 ARG A C 1
ATOM 831 O O . ARG A 1 108 ? -13.117 6.116 10.029 1.00 87.44 108 ARG A O 1
ATOM 838 N N . ASP A 1 109 ? -14.325 6.247 8.122 1.00 91.31 109 ASP A N 1
ATOM 839 C CA . ASP A 1 109 ? -15.654 6.081 8.710 1.00 91.31 109 ASP A CA 1
ATOM 840 C C . ASP A 1 109 ? -16.230 4.678 8.459 1.00 91.31 109 ASP A C 1
ATOM 842 O O . ASP A 1 109 ? -17.133 4.237 9.164 1.00 91.31 109 ASP A O 1
ATOM 846 N N . SER A 1 110 ? -15.691 3.946 7.476 1.00 90.44 110 SER A N 1
ATOM 847 C CA . SER A 1 110 ? -16.237 2.649 7.048 1.00 90.44 110 SER A CA 1
ATOM 848 C C . SER A 1 110 ? -16.040 1.496 8.043 1.00 90.44 110 SER A C 1
ATOM 850 O O . SER A 1 110 ? -16.687 0.461 7.913 1.00 90.44 110 SER A O 1
ATOM 852 N N . GLY A 1 111 ? -15.123 1.629 9.009 1.00 90.88 111 GLY A N 1
ATOM 853 C CA . GLY A 1 111 ? -14.756 0.550 9.939 1.00 90.88 111 GLY A CA 1
ATOM 854 C C . GLY A 1 111 ? -13.975 -0.614 9.309 1.00 90.88 111 GLY A C 1
ATOM 855 O O . GLY A 1 111 ? -13.597 -1.539 10.028 1.00 90.88 111 GLY A O 1
ATOM 856 N N . ARG A 1 112 ? -13.709 -0.558 7.999 1.00 94.62 112 ARG A N 1
ATOM 857 C CA . ARG A 1 112 ? -12.968 -1.576 7.247 1.00 94.62 112 ARG A CA 1
ATOM 858 C C . ARG A 1 112 ? -11.475 -1.529 7.530 1.00 94.62 112 ARG A C 1
ATOM 860 O O . ARG A 1 112 ? -10.906 -0.481 7.855 1.00 94.62 112 ARG A O 1
ATOM 867 N N . GLU A 1 113 ? -10.829 -2.675 7.381 1.00 96.19 113 GLU A N 1
ATOM 868 C CA . GLU A 1 113 ? -9.385 -2.795 7.495 1.00 96.19 113 GLU A CA 1
ATOM 869 C C . GLU A 1 113 ? -8.722 -2.649 6.126 1.00 96.19 113 GLU A C 1
ATOM 871 O O . GLU A 1 113 ? -9.018 -3.383 5.187 1.00 96.19 113 GLU A O 1
ATOM 876 N N . TYR A 1 114 ? -7.768 -1.723 6.036 1.00 96.50 114 TYR A N 1
ATOM 877 C CA . TYR A 1 114 ? -6.942 -1.551 4.848 1.00 96.50 114 TYR A CA 1
ATOM 878 C C . TYR A 1 114 ? -5.511 -1.969 5.151 1.00 96.50 114 TYR A C 1
ATOM 880 O O . TYR A 1 114 ? -4.942 -1.599 6.183 1.00 96.50 114 TYR A O 1
ATOM 888 N N . VAL A 1 115 ? -4.919 -2.738 4.245 1.00 96.44 115 VAL A N 1
ATOM 889 C CA . VAL A 1 115 ? -3.562 -3.274 4.380 1.00 96.44 115 VAL A CA 1
ATOM 890 C C . VAL A 1 115 ? -2.790 -2.994 3.105 1.00 96.44 115 VAL A C 1
ATOM 892 O O . VAL A 1 115 ? -3.330 -3.112 2.011 1.00 96.44 115 VAL A O 1
ATOM 895 N N . VAL A 1 116 ? -1.507 -2.672 3.241 1.00 94.62 116 VAL A N 1
ATOM 896 C CA . VAL A 1 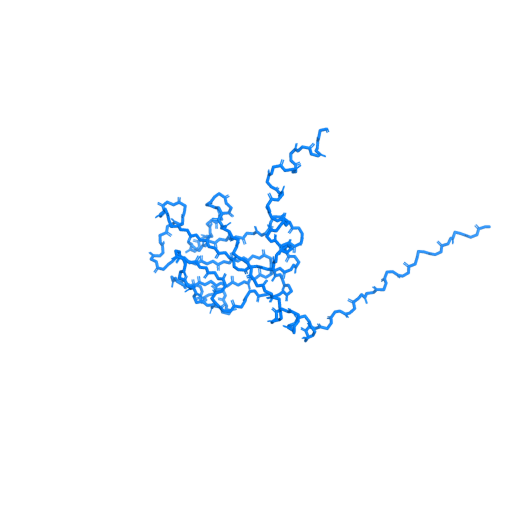116 ? -0.555 -2.711 2.131 1.00 94.62 116 VAL A CA 1
ATOM 897 C C . VAL A 1 116 ? 0.475 -3.808 2.387 1.00 94.62 116 VAL A C 1
ATOM 899 O O . VAL A 1 116 ? 1.020 -3.927 3.486 1.00 94.62 116 VAL A O 1
ATOM 902 N N . LEU A 1 117 ? 0.722 -4.639 1.382 1.00 93.56 117 LEU A N 1
ATOM 903 C CA . LEU A 1 117 ? 1.761 -5.656 1.385 1.00 93.56 117 LEU A CA 1
ATOM 904 C C . LEU A 1 117 ? 3.094 -4.991 1.052 1.00 93.56 117 LEU A C 1
ATOM 906 O O . LEU A 1 117 ? 3.268 -4.419 -0.024 1.00 93.56 117 LEU A O 1
ATOM 910 N N . VAL A 1 118 ? 4.035 -5.054 1.990 1.00 92.06 118 VAL A N 1
ATOM 911 C CA . VAL A 1 118 ? 5.332 -4.374 1.889 1.00 92.06 118 VAL A CA 1
ATOM 912 C C . VAL A 1 118 ? 6.469 -5.304 2.300 1.00 92.06 118 VAL A C 1
ATOM 914 O O . VAL A 1 118 ? 6.238 -6.262 3.039 1.00 92.06 118 VAL A O 1
ATOM 917 N N . PRO A 1 119 ? 7.715 -5.039 1.875 1.00 91.62 119 PRO A N 1
ATOM 918 C CA . PRO A 1 119 ? 8.874 -5.721 2.436 1.00 91.62 119 PRO A CA 1
ATOM 919 C C . PRO A 1 119 ? 8.954 -5.558 3.968 1.00 91.62 119 PRO A C 1
ATOM 921 O O . PRO A 1 119 ? 8.598 -4.492 4.482 1.00 91.62 119 PRO A O 1
ATOM 924 N N . PRO A 1 120 ? 9.468 -6.553 4.718 1.00 91.81 120 PRO A N 1
ATOM 925 C CA . PRO A 1 120 ? 9.535 -6.500 6.180 1.00 91.81 120 PRO A CA 1
ATOM 926 C C . PRO A 1 120 ? 10.249 -5.260 6.721 1.00 91.81 120 PRO A C 1
ATOM 928 O O . PRO A 1 120 ? 9.768 -4.642 7.665 1.00 91.81 120 PRO A O 1
ATOM 931 N N . CYS A 1 121 ? 11.331 -4.831 6.064 1.00 89.69 121 CYS A N 1
ATOM 932 C CA . CYS A 1 121 ? 12.078 -3.636 6.456 1.00 89.69 121 CYS A CA 1
ATOM 933 C C . CYS A 1 121 ? 11.239 -2.349 6.401 1.00 89.69 121 CYS A C 1
ATOM 935 O O . CYS A 1 121 ? 11.466 -1.448 7.205 1.00 89.69 121 CYS A O 1
ATOM 937 N N . VAL A 1 122 ? 10.258 -2.263 5.494 1.00 91.12 122 VAL A N 1
ATOM 938 C CA . VAL A 1 122 ? 9.332 -1.126 5.419 1.00 91.12 122 VAL A CA 1
ATOM 939 C C . VAL A 1 122 ? 8.357 -1.177 6.581 1.00 91.12 122 VAL A C 1
ATOM 941 O O . VAL A 1 122 ? 8.215 -0.185 7.285 1.00 91.12 122 VAL A O 1
ATOM 944 N N . ARG A 1 123 ? 7.725 -2.331 6.828 1.00 92.81 123 ARG A N 1
ATOM 945 C CA . ARG A 1 123 ? 6.807 -2.498 7.966 1.00 92.81 123 ARG A CA 1
ATOM 946 C C . ARG A 1 123 ? 7.488 -2.107 9.279 1.00 92.81 123 ARG A C 1
ATOM 948 O O . ARG A 1 123 ? 6.904 -1.371 10.069 1.00 92.81 123 ARG A O 1
ATOM 955 N N . ASP A 1 124 ? 8.709 -2.586 9.490 1.00 90.94 124 ASP A N 1
ATOM 956 C CA . ASP A 1 124 ? 9.456 -2.327 10.718 1.00 90.94 124 ASP A CA 1
ATOM 957 C C . ASP A 1 124 ? 9.817 -0.834 10.827 1.00 90.94 124 ASP A C 1
ATOM 959 O O . ASP A 1 124 ? 9.543 -0.213 11.851 1.00 90.94 124 ASP A O 1
ATOM 963 N N . ALA A 1 125 ? 10.312 -0.206 9.752 1.00 90.12 125 ALA A N 1
ATOM 964 C CA . ALA A 1 125 ? 10.619 1.230 9.736 1.00 90.12 125 ALA A CA 1
ATOM 965 C C . ALA A 1 125 ? 9.387 2.123 9.994 1.00 90.12 125 ALA A C 1
ATOM 967 O O . ALA A 1 125 ? 9.480 3.148 10.672 1.00 90.12 125 ALA A O 1
ATOM 968 N N . GLU A 1 126 ? 8.220 1.726 9.486 1.00 89.31 126 GLU A N 1
ATOM 969 C CA . GLU A 1 126 ? 6.958 2.450 9.658 1.00 89.31 126 GLU A CA 1
ATOM 970 C C . GLU A 1 126 ? 6.338 2.255 11.053 1.00 89.31 126 GLU A C 1
ATOM 972 O O . GLU A 1 126 ? 5.590 3.119 11.513 1.00 89.31 126 GLU A O 1
ATOM 977 N N . ALA A 1 127 ? 6.662 1.164 11.755 1.00 84.88 127 ALA A N 1
ATOM 978 C CA . ALA A 1 127 ? 6.198 0.919 13.122 1.00 84.88 127 ALA A CA 1
ATOM 979 C C . ALA A 1 127 ? 6.832 1.882 14.144 1.00 84.88 127 ALA A C 1
ATOM 981 O O . ALA A 1 127 ? 6.191 2.254 15.128 1.00 84.88 127 ALA A O 1
ATOM 982 N N . HIS A 1 128 ? 8.066 2.326 13.895 1.00 65.69 128 HIS A N 1
ATOM 983 C CA . HIS A 1 128 ? 8.818 3.211 14.792 1.00 65.69 128 HIS A CA 1
ATOM 984 C C . HIS A 1 128 ? 8.505 4.708 14.591 1.00 65.69 128 HIS A C 1
ATOM 986 O O . HIS A 1 128 ? 8.727 5.533 15.478 1.00 65.69 128 HIS A O 1
ATOM 992 N N . SER A 1 129 ? 7.941 5.103 13.445 1.00 62.09 129 SER A N 1
ATOM 993 C CA . SER A 1 129 ? 7.987 6.507 13.012 1.00 62.09 129 SER A CA 1
ATOM 994 C C . SER A 1 129 ? 6.932 7.445 13.629 1.00 62.09 129 SER A C 1
ATOM 996 O O . SER A 1 129 ? 7.043 8.655 13.453 1.00 62.09 129 SER A O 1
ATOM 998 N N . ILE A 1 130 ? 5.910 6.959 14.344 1.00 53.09 130 ILE A N 1
ATOM 999 C CA . ILE A 1 130 ? 4.869 7.849 14.913 1.00 53.09 130 ILE A CA 1
ATOM 1000 C C . ILE A 1 130 ? 5.152 8.221 16.378 1.00 53.09 130 ILE A C 1
ATOM 1002 O O . ILE A 1 130 ? 4.830 9.333 16.801 1.00 53.09 130 ILE A O 1
ATOM 1006 N N . ALA A 1 131 ? 5.790 7.340 17.152 1.00 48.09 131 ALA A N 1
ATOM 1007 C CA . ALA A 1 131 ? 6.073 7.577 18.571 1.00 48.09 131 ALA A CA 1
ATOM 1008 C C . ALA A 1 131 ? 7.523 8.021 18.843 1.00 48.09 131 ALA A C 1
ATOM 1010 O O . ALA A 1 131 ? 7.742 8.837 19.741 1.00 48.09 131 ALA A O 1
ATOM 1011 N N . ASP A 1 132 ? 8.500 7.554 18.058 1.00 52.50 132 ASP A N 1
ATOM 1012 C CA . ASP A 1 132 ? 9.918 7.775 18.378 1.00 52.50 132 ASP A CA 1
ATOM 1013 C C . ASP A 1 132 ? 10.447 9.138 17.885 1.00 52.50 132 ASP A C 1
ATOM 1015 O O . ASP A 1 132 ? 11.323 9.728 18.520 1.00 52.50 132 ASP A O 1
ATOM 1019 N N . ILE A 1 133 ? 9.834 9.735 16.852 1.00 49.97 133 ILE A N 1
ATOM 1020 C CA . ILE A 1 133 ? 10.218 11.067 16.334 1.00 49.97 133 ILE A CA 1
ATOM 1021 C C . ILE A 1 133 ? 9.976 12.185 17.366 1.00 49.97 133 ILE A C 1
ATOM 1023 O O . ILE A 1 133 ? 10.712 13.168 17.394 1.00 49.97 133 ILE A O 1
ATOM 1027 N N . ARG A 1 134 ? 9.004 12.032 18.279 1.00 44.59 134 ARG A N 1
ATOM 1028 C CA . ARG A 1 134 ? 8.755 13.019 19.349 1.00 44.59 134 ARG A CA 1
ATOM 1029 C C . ARG A 1 134 ? 9.674 12.870 20.567 1.00 44.59 134 ARG A C 1
ATOM 1031 O O . ARG A 1 134 ? 9.739 13.797 21.365 1.00 44.59 134 ARG A O 1
ATOM 1038 N N . ARG A 1 135 ? 10.370 11.738 20.734 1.00 42.06 135 ARG A N 1
ATOM 1039 C CA . ARG A 1 135 ? 11.294 11.515 21.867 1.00 42.06 135 ARG A CA 1
ATOM 1040 C C . ARG A 1 135 ? 12.743 11.871 21.566 1.00 42.06 135 ARG A C 1
ATOM 1042 O O . ARG A 1 135 ? 13.483 12.131 22.501 1.00 42.06 135 ARG A O 1
ATOM 1049 N N . LEU A 1 136 ? 13.144 11.892 20.298 1.00 45.06 136 LEU A N 1
ATOM 1050 C CA . LEU A 1 136 ? 14.519 12.210 19.892 1.00 45.06 136 LEU A CA 1
ATOM 1051 C C . LEU A 1 136 ? 14.739 13.707 19.591 1.00 45.06 136 LEU A C 1
ATOM 1053 O O . LEU A 1 136 ? 15.793 14.083 19.088 1.00 45.06 136 LEU A O 1
ATOM 1057 N N . GLN A 1 137 ? 13.753 14.559 19.894 1.00 46.56 137 GLN A N 1
ATOM 1058 C CA . GLN A 1 137 ? 13.833 16.025 19.786 1.00 46.56 137 GLN A CA 1
ATOM 1059 C C . GLN A 1 137 ? 13.750 16.745 21.150 1.00 46.56 137 GLN A C 1
ATOM 1061 O O . GLN A 1 137 ? 13.455 17.939 21.184 1.00 46.56 137 GLN A O 1
ATOM 1066 N N . LEU A 1 138 ? 14.001 16.041 22.261 1.00 39.78 138 LEU A N 1
ATOM 1067 C CA . LEU A 1 138 ? 14.127 16.619 23.606 1.00 39.78 138 LEU A CA 1
ATOM 1068 C C . LEU A 1 138 ? 15.497 16.308 24.206 1.00 39.78 138 LEU A C 1
ATOM 1070 O O . LEU A 1 138 ? 15.907 15.129 24.127 1.00 39.78 138 LEU A O 1
#

pLDDT: mean 82.75, std 15.92, range [39.78, 97.44]